Protein AF-A0A563VYI5-F1 (afdb_monomer_lite)

Sequence (154 aa):
MLSEVHRQFTPRELAFTGLELRHKEMETEQPKVNAGRARNKNQDIAEPVLDLSSGSITTTIGFLLNMVQRTIQLISPCIATERWKDGYRIHETRQFTDACDLKVVMEEMIDYHMPLTLPATDIVRFRPELKFEPLATGFQVGTKHKTYKFTHSA

Organism: NCBI:txid945734

Foldseek 3Di:
DVVVVCVVDPCVRCVPPDDDDDDPVCCVVPNEQCADPNVVVCPPPPDPPPPLVHWAPDPDAAWDADPVQQKIWGWDAGRDDPVRRHRIDTPDMDGADDDVRVVVVRVVCCVPPPDPDDDPPDDDDDDPQWDWAADPFFIKIDHPVDIDTDGDDD

Radius of gyration: 21.73 Å; chains: 1; bounding box: 56×45×58 Å

Structure (mmCIF, N/CA/C/O backbone):
data_AF-A0A563VYI5-F1
#
_entry.id   AF-A0A563VYI5-F1
#
loop_
_atom_site.group_PDB
_atom_site.id
_atom_site.type_symbol
_atom_site.label_atom_id
_atom_site.label_alt_id
_atom_site.label_comp_id
_atom_site.label_asym_id
_atom_site.label_entity_id
_atom_site.label_seq_id
_atom_site.pdbx_PDB_ins_code
_atom_site.Cartn_x
_atom_site.Cartn_y
_atom_site.Cartn_z
_atom_site.occupancy
_atom_site.B_iso_or_equiv
_atom_site.auth_seq_id
_atom_site.auth_comp_id
_atom_site.auth_asym_id
_atom_site.auth_atom_id
_atom_site.pdbx_PDB_model_num
ATOM 1 N N . MET A 1 1 ? 35.513 -9.744 8.019 1.00 69.56 1 MET A N 1
ATOM 2 C CA . MET A 1 1 ? 34.143 -9.909 8.560 1.00 69.56 1 MET A CA 1
ATOM 3 C C . MET A 1 1 ? 33.549 -11.258 8.166 1.00 69.56 1 MET A C 1
ATOM 5 O O . MET A 1 1 ? 33.268 -12.039 9.058 1.00 69.56 1 MET A O 1
ATOM 9 N N . LEU A 1 2 ? 33.424 -11.589 6.874 1.00 77.06 2 LEU A N 1
ATOM 10 C CA . LEU A 1 2 ? 32.870 -12.887 6.445 1.00 77.06 2 LEU A CA 1
ATOM 11 C C . LEU A 1 2 ? 33.717 -14.098 6.895 1.00 77.06 2 LEU A C 1
ATOM 13 O O . LEU A 1 2 ? 33.181 -15.116 7.315 1.00 77.06 2 LEU A O 1
ATOM 17 N N . SER A 1 3 ? 35.045 -13.948 6.902 1.00 83.31 3 SER A N 1
ATOM 18 C CA . SER A 1 3 ? 35.983 -14.941 7.447 1.00 83.31 3 SER A CA 1
ATOM 19 C C . SER A 1 3 ? 35.776 -15.227 8.938 1.00 83.31 3 SER A C 1
ATOM 21 O O . SER A 1 3 ? 35.976 -16.353 9.373 1.00 83.31 3 SER A O 1
ATOM 23 N N . GLU A 1 4 ? 35.347 -14.229 9.713 1.00 84.88 4 GLU A N 1
ATOM 24 C CA . GLU A 1 4 ? 35.054 -14.389 11.139 1.00 84.88 4 GLU A CA 1
ATOM 25 C C . GLU A 1 4 ? 33.734 -15.138 11.347 1.00 84.88 4 GLU A C 1
ATOM 27 O O . GLU A 1 4 ? 33.657 -16.032 12.182 1.00 84.88 4 GLU A O 1
ATOM 32 N N . VAL A 1 5 ? 32.721 -14.841 10.526 1.00 85.06 5 VAL A N 1
ATOM 33 C CA . VAL A 1 5 ? 31.445 -15.571 10.527 1.00 85.06 5 VAL A CA 1
ATOM 34 C C . VAL A 1 5 ? 31.678 -17.050 10.206 1.00 85.06 5 VAL A C 1
ATOM 36 O O . VAL A 1 5 ? 31.201 -17.910 10.934 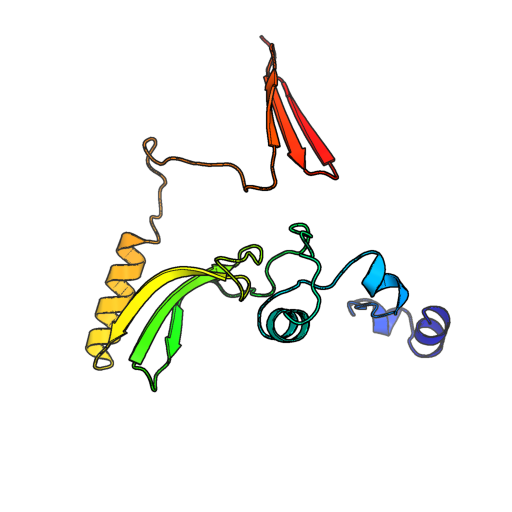1.00 85.06 5 VAL A O 1
ATOM 39 N N . HIS A 1 6 ? 32.482 -17.363 9.186 1.00 87.38 6 HIS A N 1
ATOM 40 C CA . HIS A 1 6 ? 32.810 -18.753 8.832 1.00 87.38 6 HIS A CA 1
ATOM 41 C C . HIS A 1 6 ? 33.723 -19.451 9.853 1.00 87.38 6 HIS A C 1
ATOM 43 O O . HIS A 1 6 ? 33.824 -20.675 9.846 1.00 87.38 6 HIS A O 1
ATOM 49 N N . ARG A 1 7 ? 34.404 -18.689 10.719 1.00 92.12 7 ARG A N 1
ATOM 50 C CA . ARG A 1 7 ? 35.188 -19.232 11.835 1.00 92.12 7 ARG A CA 1
ATOM 51 C C . ARG A 1 7 ? 34.302 -19.606 13.023 1.00 92.12 7 ARG A C 1
ATOM 53 O O . ARG A 1 7 ? 34.601 -20.579 13.705 1.00 92.12 7 ARG A O 1
ATOM 60 N N . GLN A 1 8 ? 33.254 -18.826 13.283 1.00 92.50 8 GLN A N 1
ATOM 61 C CA . GLN A 1 8 ? 32.371 -19.011 14.439 1.00 92.50 8 GLN A CA 1
ATOM 62 C C . GLN A 1 8 ? 31.177 -19.927 14.159 1.00 92.50 8 GLN A C 1
ATOM 64 O O . GLN A 1 8 ? 30.693 -20.571 15.083 1.00 92.50 8 GLN A O 1
ATOM 69 N N . PHE A 1 9 ? 30.719 -19.995 12.909 1.00 92.44 9 PHE A N 1
ATOM 70 C CA . PHE A 1 9 ? 29.545 -20.766 12.517 1.00 92.44 9 PHE A CA 1
ATOM 71 C C . PHE A 1 9 ? 29.898 -21.762 11.420 1.00 92.44 9 PHE A C 1
ATOM 73 O O . PHE A 1 9 ? 30.532 -21.431 10.414 1.00 92.44 9 PHE A O 1
ATOM 80 N N . THR A 1 10 ? 29.445 -22.993 11.599 1.00 91.81 10 THR A N 1
ATOM 81 C CA . THR A 1 10 ? 29.554 -24.038 10.590 1.00 91.81 10 THR A CA 1
ATOM 82 C C . THR A 1 10 ? 28.597 -23.768 9.422 1.00 91.81 10 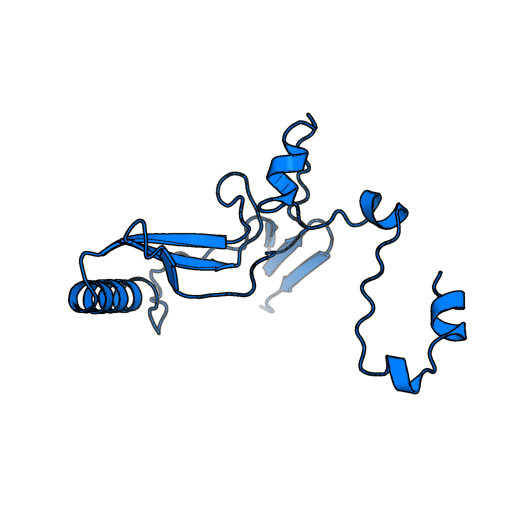THR A C 1
ATOM 84 O O . THR A 1 10 ? 27.539 -23.155 9.598 1.00 91.81 10 THR A O 1
ATOM 87 N N . PRO A 1 11 ? 28.884 -24.296 8.217 1.00 88.44 11 PRO A N 1
ATOM 88 C CA . PRO A 1 11 ? 27.975 -24.177 7.077 1.00 88.44 11 PRO A CA 1
ATOM 89 C C . PRO A 1 11 ? 26.557 -24.691 7.363 1.00 88.44 11 PRO A C 1
ATOM 91 O O . PRO A 1 11 ? 25.587 -24.153 6.837 1.00 88.44 11 PRO A O 1
ATOM 94 N N . ARG A 1 12 ? 26.417 -25.709 8.225 1.00 91.31 12 ARG A N 1
ATOM 95 C CA . ARG A 1 12 ? 25.113 -26.261 8.615 1.00 91.31 12 ARG A CA 1
ATOM 96 C C . ARG A 1 12 ? 24.291 -25.275 9.445 1.00 91.31 12 ARG A C 1
ATOM 98 O O . ARG A 1 12 ? 23.083 -25.200 9.250 1.00 91.31 12 ARG A O 1
ATOM 105 N N . GLU A 1 13 ? 24.929 -24.523 10.337 1.00 89.75 13 GLU A N 1
ATOM 106 C CA . GLU A 1 13 ? 24.270 -23.487 11.148 1.00 89.75 13 GLU A CA 1
ATOM 107 C C . GLU A 1 13 ? 23.832 -22.287 10.296 1.00 89.75 13 GLU A C 1
ATOM 109 O O . GLU A 1 13 ? 22.846 -21.618 10.606 1.00 89.75 13 GLU A O 1
ATOM 114 N N . LEU A 1 14 ? 24.522 -22.044 9.180 1.00 90.75 14 LEU A N 1
ATOM 115 C CA . LEU A 1 14 ? 24.191 -20.967 8.247 1.00 90.75 14 LEU A CA 1
ATOM 116 C C . LEU A 1 14 ? 23.231 -21.381 7.122 1.00 90.75 14 LEU A C 1
ATOM 118 O O . LEU A 1 14 ? 22.690 -20.507 6.453 1.00 90.75 14 LEU A O 1
ATOM 122 N N . ALA A 1 15 ? 22.970 -22.677 6.921 1.00 87.94 15 ALA A N 1
ATOM 123 C CA . ALA A 1 15 ? 22.243 -23.198 5.755 1.00 87.94 15 ALA A CA 1
ATOM 124 C C . ALA A 1 15 ? 20.832 -22.610 5.555 1.00 87.94 15 ALA A C 1
ATOM 126 O O . ALA A 1 15 ? 20.354 -22.533 4.425 1.00 87.94 15 ALA A O 1
ATOM 127 N N . PHE A 1 16 ? 20.181 -22.175 6.636 1.00 85.94 16 PHE A N 1
ATOM 128 C CA . PHE A 1 16 ? 18.848 -21.558 6.609 1.00 85.94 16 PHE A CA 1
ATOM 129 C C . PHE A 1 16 ? 18.826 -20.184 7.289 1.00 85.94 16 PHE A C 1
ATOM 131 O O . PHE A 1 16 ? 17.762 -19.677 7.644 1.00 85.94 16 PHE A O 1
ATOM 138 N N . THR A 1 17 ? 20.001 -19.582 7.476 1.00 84.50 17 THR A N 1
ATOM 139 C CA . THR A 1 17 ? 20.162 -18.298 8.155 1.00 84.50 17 THR A CA 1
ATOM 140 C C . THR A 1 17 ? 20.489 -17.228 7.122 1.00 84.50 17 THR A C 1
ATOM 142 O O . THR A 1 17 ? 21.562 -17.232 6.523 1.00 84.50 17 THR A O 1
ATOM 145 N N . GLY A 1 18 ? 19.569 -16.284 6.916 1.00 79.06 18 GLY A N 1
ATOM 146 C CA . GLY A 1 18 ? 19.838 -15.095 6.109 1.00 79.06 18 GLY A CA 1
ATOM 147 C C . GLY A 1 18 ? 20.842 -14.183 6.815 1.00 79.06 18 GLY A C 1
ATOM 148 O O . GLY A 1 18 ? 20.615 -13.776 7.954 1.00 79.06 18 GLY A O 1
ATOM 149 N N . LEU A 1 19 ? 21.953 -13.860 6.151 1.00 78.00 19 LEU A N 1
ATOM 150 C CA . LEU A 1 19 ? 22.949 -12.924 6.668 1.00 78.00 19 LEU A CA 1
ATOM 151 C C . LEU A 1 19 ? 22.720 -11.530 6.083 1.00 78.00 19 LEU A C 1
ATOM 153 O O . LEU A 1 19 ? 23.029 -11.264 4.925 1.00 78.00 19 LEU A O 1
ATOM 157 N N . GLU A 1 20 ? 22.229 -10.621 6.920 1.00 71.69 20 GLU A N 1
ATOM 158 C CA . GLU A 1 20 ? 22.081 -9.202 6.591 1.00 71.69 20 GLU A CA 1
ATOM 159 C C . GLU A 1 20 ? 23.399 -8.464 6.868 1.00 71.69 20 GLU A C 1
ATOM 161 O O . GLU A 1 20 ? 23.675 -8.020 7.988 1.00 71.69 20 GLU A O 1
ATOM 166 N N . LEU A 1 21 ? 24.256 -8.362 5.850 1.00 66.88 21 LEU A N 1
ATOM 167 C CA . LEU A 1 21 ? 25.581 -7.753 5.977 1.00 66.88 21 LEU A CA 1
ATOM 168 C C . LEU A 1 21 ? 25.481 -6.231 6.147 1.00 66.88 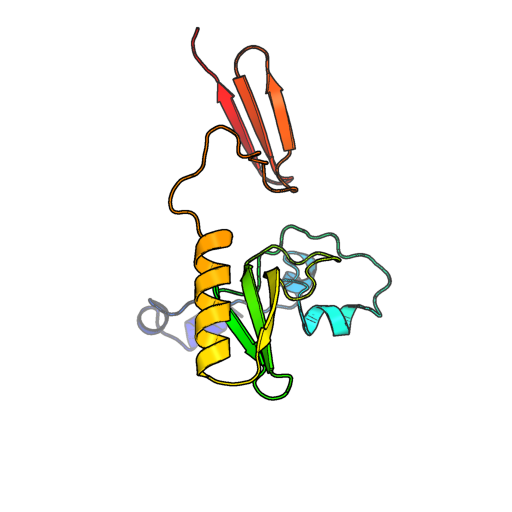21 LEU A C 1
ATOM 170 O O . LEU A 1 21 ? 25.269 -5.490 5.193 1.00 66.88 21 LEU A O 1
ATOM 174 N N . ARG A 1 22 ? 25.703 -5.747 7.371 1.00 59.50 22 ARG A N 1
ATOM 175 C CA . ARG A 1 22 ? 25.752 -4.313 7.699 1.00 59.50 22 ARG A CA 1
ATOM 176 C C . ARG A 1 22 ? 27.194 -3.850 7.904 1.00 59.50 22 ARG A C 1
ATOM 178 O O . ARG A 1 22 ? 27.641 -3.740 9.042 1.00 59.50 22 ARG A O 1
ATOM 185 N N . HIS A 1 23 ? 27.923 -3.605 6.819 1.00 67.94 23 HIS A N 1
ATOM 186 C CA . HIS A 1 23 ? 29.239 -2.953 6.873 1.00 67.94 23 HIS A CA 1
ATOM 187 C C . HIS A 1 23 ? 29.150 -1.504 6.380 1.00 67.94 23 HIS A C 1
ATOM 189 O O . HIS A 1 23 ? 28.173 -1.124 5.739 1.00 67.94 23 HIS A O 1
ATOM 195 N N . LYS A 1 24 ? 30.134 -0.678 6.743 1.00 60.97 24 LYS A N 1
ATOM 196 C CA . LYS A 1 24 ? 30.086 0.782 6.563 1.00 60.97 24 LYS A CA 1
ATOM 197 C C . LYS A 1 24 ? 30.095 1.178 5.084 1.00 60.97 24 LYS A C 1
ATOM 199 O O . LYS A 1 24 ? 29.435 2.134 4.702 1.00 60.97 24 LYS A O 1
ATOM 204 N N . GLU A 1 25 ? 30.777 0.401 4.254 1.00 63.38 25 GLU A N 1
ATOM 205 C CA . GLU A 1 25 ? 30.867 0.602 2.807 1.00 63.38 25 GLU A CA 1
ATOM 206 C C . GLU A 1 25 ? 29.528 0.321 2.084 1.00 63.38 25 GLU A C 1
ATOM 208 O O . GLU A 1 25 ? 29.260 0.899 1.032 1.00 63.38 25 GLU A O 1
ATOM 213 N N . MET A 1 26 ? 28.618 -0.466 2.684 1.00 57.03 26 MET A N 1
ATOM 214 C CA . MET A 1 26 ? 27.248 -0.624 2.165 1.00 57.03 26 MET A CA 1
ATOM 215 C C . MET A 1 26 ? 26.410 0.647 2.310 1.00 57.03 26 MET A C 1
ATOM 217 O O . MET A 1 26 ? 25.483 0.841 1.534 1.00 57.03 26 MET A O 1
ATOM 221 N N . GLU A 1 27 ? 26.704 1.526 3.274 1.00 56.00 27 GLU A N 1
ATOM 222 C CA . GLU A 1 27 ? 25.918 2.755 3.460 1.00 56.00 27 GLU A CA 1
ATOM 223 C C . GLU A 1 27 ? 26.079 3.728 2.282 1.00 56.00 27 GLU A C 1
ATOM 225 O O . GLU A 1 27 ? 25.168 4.509 2.013 1.00 56.00 27 GLU A O 1
ATOM 230 N N . THR A 1 28 ? 27.194 3.634 1.549 1.00 56.78 28 THR A N 1
ATOM 231 C CA . THR A 1 28 ? 27.482 4.424 0.345 1.00 56.78 28 THR A CA 1
ATOM 232 C C . THR A 1 28 ? 27.000 3.778 -0.957 1.00 56.78 28 THR A C 1
ATOM 234 O O . THR A 1 28 ? 26.633 4.500 -1.879 1.00 56.78 28 THR A O 1
ATOM 237 N N . GLU A 1 29 ? 26.981 2.444 -1.054 1.00 53.28 29 GLU A N 1
ATOM 238 C CA . GLU A 1 29 ? 26.657 1.728 -2.305 1.00 53.28 29 GLU A CA 1
ATOM 239 C C . GLU A 1 29 ? 25.218 1.190 -2.360 1.00 53.28 29 GLU A C 1
ATOM 241 O O . GLU A 1 29 ? 24.638 1.066 -3.440 1.00 53.28 29 GLU A O 1
ATOM 246 N N . GLN A 1 30 ? 24.629 0.876 -1.203 1.00 52.84 30 GLN A N 1
ATOM 247 C CA . GLN A 1 30 ? 23.257 0.389 -1.050 1.00 52.84 30 GLN A CA 1
ATOM 248 C C . GLN A 1 30 ? 22.607 1.067 0.162 1.00 52.84 30 GLN A C 1
ATOM 250 O O . GLN A 1 30 ? 22.466 0.457 1.231 1.00 52.84 30 GLN A O 1
ATOM 255 N N . PRO A 1 31 ? 22.219 2.349 0.033 1.00 59.75 31 PRO A N 1
ATOM 256 C CA . PRO A 1 31 ? 21.603 3.069 1.132 1.00 59.75 31 PRO A CA 1
ATOM 257 C C . PRO A 1 31 ? 20.353 2.318 1.601 1.00 59.75 31 PRO A C 1
ATOM 259 O O . PRO A 1 31 ? 19.491 1.925 0.810 1.00 59.75 31 PRO A O 1
ATOM 262 N N . LYS A 1 32 ? 20.258 2.101 2.919 1.00 64.25 32 LYS A N 1
ATOM 263 C CA . LYS A 1 32 ? 19.060 1.522 3.540 1.00 64.25 32 LYS A CA 1
ATOM 264 C C . LYS A 1 32 ? 17.834 2.315 3.103 1.00 64.25 32 LYS A C 1
ATOM 266 O O . LYS A 1 32 ? 17.907 3.532 2.940 1.00 64.25 32 LYS A O 1
ATOM 271 N N . VAL A 1 33 ? 16.695 1.628 3.006 1.00 67.44 33 VAL A N 1
ATOM 272 C CA . VAL A 1 33 ? 15.423 2.278 2.686 1.00 67.44 33 VAL A CA 1
ATOM 273 C C . VAL A 1 33 ? 15.200 3.481 3.603 1.00 67.44 33 VAL A C 1
ATOM 275 O O . VAL A 1 33 ? 15.116 3.351 4.828 1.00 67.44 33 VAL A O 1
ATOM 278 N N . ASN A 1 34 ? 15.094 4.660 2.993 1.00 72.31 34 ASN A N 1
ATOM 279 C CA . ASN A 1 34 ? 14.925 5.922 3.698 1.00 72.31 34 ASN A CA 1
ATOM 280 C C . ASN A 1 34 ? 13.440 6.171 4.017 1.00 72.31 34 ASN A C 1
ATOM 282 O O . ASN A 1 34 ? 12.771 6.987 3.380 1.00 72.31 34 ASN A O 1
ATOM 286 N N . ALA A 1 35 ? 12.907 5.430 4.991 1.00 73.69 35 ALA A N 1
ATOM 287 C CA . ALA A 1 35 ? 11.493 5.465 5.363 1.00 73.69 35 ALA A CA 1
ATOM 288 C C . ALA A 1 35 ? 11.272 5.586 6.880 1.00 73.69 35 ALA A C 1
ATOM 290 O O . ALA A 1 35 ? 12.132 5.230 7.695 1.00 73.69 35 ALA A O 1
ATOM 291 N N . GLY A 1 36 ? 10.101 6.098 7.259 1.00 76.69 36 GLY A N 1
ATOM 292 C CA . GLY A 1 36 ? 9.660 6.247 8.644 1.00 76.69 36 GLY A CA 1
ATOM 293 C C . GLY A 1 36 ? 10.687 6.959 9.526 1.00 76.69 36 GLY A C 1
ATOM 294 O O . GLY A 1 36 ? 11.203 8.026 9.193 1.00 76.69 36 GLY A O 1
ATOM 295 N N . ARG A 1 37 ? 11.042 6.341 10.659 1.00 76.12 37 ARG A N 1
ATOM 296 C CA . ARG A 1 37 ? 11.994 6.923 11.623 1.00 76.12 37 ARG A CA 1
ATOM 297 C C . ARG A 1 37 ? 13.388 7.175 11.048 1.00 76.12 37 ARG A C 1
ATOM 299 O O . ARG A 1 37 ? 14.038 8.115 11.495 1.00 76.12 37 ARG A O 1
ATOM 306 N N . ALA A 1 38 ? 13.857 6.354 10.103 1.00 74.38 38 ALA A N 1
ATOM 307 C CA . ALA A 1 38 ? 15.158 6.571 9.466 1.00 74.38 38 ALA A CA 1
ATOM 308 C C . ALA A 1 38 ? 15.151 7.882 8.672 1.00 74.38 38 ALA A C 1
ATOM 310 O O . ALA A 1 38 ? 16.072 8.684 8.787 1.00 74.38 38 ALA A O 1
ATOM 311 N N . ARG A 1 39 ? 14.044 8.156 7.977 1.00 71.69 39 ARG A N 1
ATOM 312 C CA . ARG A 1 39 ? 13.857 9.403 7.243 1.00 71.69 39 ARG A CA 1
ATOM 313 C C . ARG A 1 39 ? 13.779 10.626 8.136 1.00 71.69 39 ARG A C 1
ATOM 315 O O . ARG A 1 39 ? 14.388 11.633 7.805 1.00 71.69 39 ARG A O 1
ATOM 322 N N . ASN A 1 40 ? 13.092 10.539 9.273 1.00 73.38 40 ASN A N 1
ATOM 323 C CA . ASN A 1 40 ? 13.021 11.657 10.219 1.00 73.38 40 ASN A CA 1
ATOM 324 C C . ASN A 1 40 ? 14.405 12.054 10.753 1.00 73.38 40 ASN A C 1
ATOM 326 O O . ASN A 1 40 ? 14.643 13.229 10.987 1.00 73.38 40 ASN A O 1
ATOM 330 N N . LYS A 1 41 ? 15.329 11.095 10.903 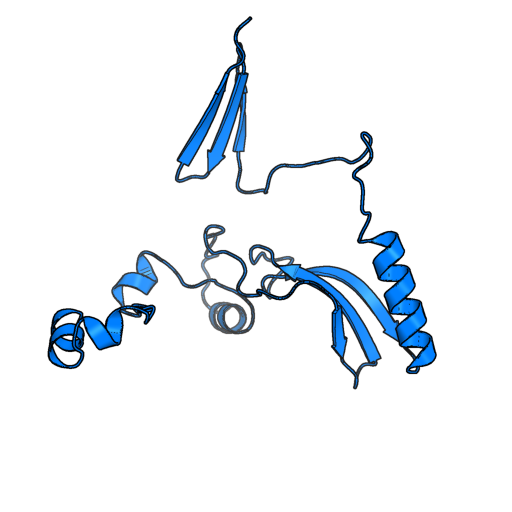1.00 68.88 41 LYS A N 1
ATOM 331 C CA . LYS A 1 41 ? 16.719 11.375 11.303 1.00 68.88 41 LYS A CA 1
ATOM 332 C C . LYS A 1 41 ? 17.560 11.996 10.186 1.00 68.88 41 LYS A C 1
ATOM 334 O O . LYS A 1 41 ? 18.506 12.712 10.477 1.00 68.88 41 LYS A O 1
ATOM 339 N N . ASN A 1 42 ? 17.218 11.718 8.931 1.00 65.88 42 ASN A N 1
ATOM 340 C CA . ASN A 1 42 ? 17.937 12.211 7.758 1.00 65.88 42 ASN A CA 1
ATOM 341 C C . ASN A 1 42 ? 17.397 13.557 7.237 1.00 65.88 42 ASN A C 1
ATOM 343 O O . ASN A 1 42 ? 17.927 14.065 6.257 1.00 65.88 42 ASN A O 1
ATOM 347 N N . GLN A 1 43 ? 16.356 14.136 7.853 1.00 59.50 43 GLN A N 1
ATOM 348 C CA . GLN A 1 43 ? 15.790 15.430 7.434 1.00 59.50 43 GLN A CA 1
ATOM 349 C C . GLN A 1 43 ? 16.776 16.599 7.577 1.00 59.50 43 GLN A C 1
ATOM 351 O O . GLN A 1 43 ? 16.665 17.564 6.829 1.00 59.50 43 GLN A O 1
ATOM 356 N N . ASP A 1 44 ? 17.760 16.485 8.473 1.00 54.16 44 ASP A N 1
ATOM 357 C CA . ASP A 1 44 ? 18.807 17.495 8.678 1.00 54.16 44 ASP A CA 1
ATOM 358 C C . ASP A 1 44 ? 19.964 17.394 7.660 1.00 54.16 44 ASP A C 1
ATOM 360 O O . ASP A 1 44 ? 20.895 18.199 7.684 1.00 54.16 44 ASP A O 1
ATOM 364 N N . ILE A 1 45 ? 19.926 16.414 6.749 1.00 56.34 45 ILE A N 1
ATOM 365 C CA . ILE A 1 45 ? 20.925 16.230 5.692 1.00 56.34 45 ILE A CA 1
ATOM 366 C C . ILE A 1 45 ? 20.357 16.859 4.412 1.00 56.34 45 ILE A C 1
ATOM 368 O O . ILE A 1 45 ? 19.404 16.353 3.829 1.00 56.34 45 ILE A O 1
ATOM 372 N N . ALA A 1 46 ? 20.931 17.989 3.991 1.00 41.69 46 ALA A N 1
ATOM 373 C CA . ALA A 1 46 ? 20.408 18.885 2.950 1.00 41.69 46 ALA A CA 1
ATOM 374 C C . ALA A 1 46 ? 20.311 18.298 1.524 1.00 41.69 46 ALA A C 1
ATOM 376 O O . ALA A 1 46 ? 19.828 18.977 0.616 1.00 41.69 46 ALA A O 1
ATOM 377 N N . GLU A 1 47 ? 20.752 17.061 1.299 1.00 44.59 47 GLU A N 1
ATOM 378 C CA . GLU A 1 47 ? 20.698 16.434 -0.017 1.00 44.59 47 GLU A CA 1
ATOM 379 C C . GLU A 1 47 ? 19.499 15.482 -0.117 1.00 44.59 47 GLU A C 1
ATOM 381 O O . GLU A 1 47 ? 19.380 14.544 0.679 1.00 44.59 47 GLU A O 1
ATOM 386 N N . PRO A 1 48 ? 18.598 15.673 -1.100 1.00 44.12 48 PRO A N 1
ATOM 387 C CA . PRO A 1 48 ? 17.532 14.723 -1.341 1.00 44.12 48 PRO A CA 1
ATOM 388 C C . PRO A 1 48 ? 18.177 13.422 -1.814 1.00 44.12 48 PRO A C 1
ATOM 390 O O . PRO A 1 48 ? 18.584 13.305 -2.970 1.00 44.12 48 PRO A O 1
ATOM 393 N N . VAL A 1 49 ? 18.256 12.431 -0.924 1.00 48.97 49 VAL A N 1
ATOM 394 C CA . VAL A 1 49 ? 18.592 11.050 -1.282 1.00 48.97 49 VAL A CA 1
ATOM 395 C C . VAL A 1 49 ? 17.435 10.511 -2.124 1.00 48.97 49 VAL A C 1
ATOM 397 O O . VAL A 1 49 ? 16.541 9.810 -1.649 1.00 48.97 49 VAL A O 1
ATOM 400 N N . LEU A 1 50 ? 17.419 10.905 -3.395 1.00 46.78 50 LEU A N 1
ATOM 401 C CA . LEU A 1 50 ? 16.542 10.432 -4.457 1.00 46.78 50 LEU A CA 1
ATOM 402 C C . LEU A 1 50 ? 17.014 9.047 -4.900 1.00 46.78 50 LEU A C 1
ATOM 404 O O . LEU A 1 50 ? 17.255 8.801 -6.079 1.00 46.78 50 LEU A O 1
ATOM 408 N N . ASP A 1 51 ? 17.133 8.122 -3.950 1.00 50.94 51 ASP A N 1
ATOM 409 C CA . ASP A 1 51 ? 17.258 6.715 -4.287 1.00 50.94 51 ASP A CA 1
ATOM 410 C C . ASP A 1 51 ? 15.921 6.007 -4.081 1.00 50.94 51 ASP A C 1
ATOM 412 O O . ASP A 1 51 ? 15.685 5.257 -3.133 1.00 50.94 51 ASP A O 1
ATOM 416 N N . LEU A 1 52 ? 15.035 6.253 -5.053 1.00 51.59 52 LEU A N 1
ATOM 417 C CA . LEU A 1 52 ? 13.782 5.522 -5.284 1.00 51.59 52 LEU A CA 1
ATOM 418 C C . LEU A 1 52 ? 14.007 4.010 -5.520 1.00 51.59 52 LEU A C 1
ATOM 420 O O . LEU A 1 52 ? 13.049 3.280 -5.759 1.00 51.59 52 LEU A O 1
ATOM 424 N N . SER A 1 53 ? 15.261 3.539 -5.506 1.00 50.72 53 SER A N 1
ATOM 425 C CA . SER A 1 53 ? 15.646 2.132 -5.654 1.00 50.72 53 SER A CA 1
ATOM 426 C C . SER A 1 53 ? 15.304 1.286 -4.424 1.00 50.72 53 SER A C 1
ATOM 428 O O . SER A 1 53 ? 15.239 0.059 -4.513 1.00 50.72 53 SER A O 1
ATOM 430 N N . SER A 1 54 ? 15.076 1.928 -3.280 1.00 58.19 54 SER A N 1
ATOM 431 C CA . SER A 1 54 ? 14.907 1.251 -2.007 1.00 58.19 54 SER A CA 1
ATOM 432 C C . SER A 1 54 ? 13.412 0.989 -1.756 1.00 58.19 54 SER A C 1
ATOM 434 O O . SER A 1 54 ? 12.587 1.901 -1.736 1.00 58.19 54 SER A O 1
ATOM 436 N N . GLY A 1 55 ? 13.046 -0.300 -1.707 1.00 60.50 55 GLY A N 1
ATOM 437 C CA . GLY A 1 55 ? 11.661 -0.791 -1.679 1.00 60.50 55 GLY A CA 1
ATOM 438 C C . GLY A 1 55 ? 10.840 -0.339 -0.463 1.00 60.50 55 GLY A C 1
ATOM 439 O O . GLY A 1 55 ? 11.248 0.516 0.308 1.00 60.50 55 GLY A O 1
ATOM 440 N N . SER A 1 56 ? 9.648 -0.902 -0.266 1.00 63.56 56 SER A N 1
ATOM 441 C CA . SER A 1 56 ? 8.886 -0.633 0.962 1.00 63.56 56 SER A CA 1
ATOM 442 C C . SER A 1 56 ? 9.573 -1.267 2.180 1.00 63.56 56 SER A C 1
ATOM 444 O O . SER A 1 56 ? 10.042 -2.400 2.094 1.00 63.56 56 SER A O 1
ATOM 446 N N . ILE A 1 57 ? 9.589 -0.570 3.324 1.00 67.25 57 ILE A N 1
ATOM 447 C CA . ILE A 1 57 ? 9.929 -1.182 4.625 1.00 67.25 57 ILE A CA 1
ATOM 448 C C . ILE A 1 57 ? 8.755 -1.947 5.248 1.00 67.25 57 ILE A C 1
ATOM 450 O O . ILE A 1 57 ? 8.937 -2.661 6.233 1.00 67.25 57 ILE A O 1
ATOM 454 N N . THR A 1 58 ? 7.546 -1.759 4.724 1.00 70.38 58 THR A N 1
ATOM 455 C CA . THR A 1 58 ? 6.319 -2.338 5.260 1.00 70.38 58 THR A CA 1
ATOM 456 C C . THR A 1 58 ? 5.976 -3.582 4.460 1.00 70.38 58 THR A C 1
ATOM 458 O O . THR A 1 58 ? 5.895 -3.549 3.239 1.00 70.38 58 THR A O 1
ATOM 461 N N . THR A 1 59 ? 5.744 -4.692 5.149 1.00 74.00 59 THR A N 1
ATOM 462 C CA . THR A 1 59 ? 5.271 -5.943 4.536 1.00 74.00 59 THR A CA 1
ATOM 463 C C . THR A 1 59 ? 3.760 -6.128 4.682 1.00 74.00 59 THR A C 1
ATOM 465 O O . THR A 1 59 ? 3.184 -7.017 4.063 1.00 74.00 59 THR A O 1
ATOM 468 N N . THR A 1 60 ? 3.106 -5.284 5.482 1.00 79.06 60 THR A N 1
ATOM 469 C CA . THR A 1 60 ? 1.683 -5.386 5.808 1.00 79.06 60 THR A CA 1
ATOM 470 C C . THR A 1 60 ? 0.804 -4.714 4.757 1.00 79.06 60 THR A C 1
ATOM 472 O O . THR A 1 60 ? 0.996 -3.542 4.433 1.00 79.06 60 THR A O 1
ATOM 475 N N . ILE A 1 61 ? -0.206 -5.444 4.285 1.00 86.50 61 ILE A N 1
ATOM 476 C CA . ILE A 1 61 ? -1.345 -4.939 3.507 1.00 86.50 61 ILE A CA 1
ATOM 477 C C . ILE A 1 61 ? -2.596 -5.118 4.367 1.00 86.50 61 ILE A C 1
ATOM 479 O O . ILE A 1 61 ? -2.747 -6.163 5.000 1.00 86.50 61 ILE A O 1
ATOM 483 N N . GLY A 1 62 ? -3.483 -4.124 4.393 1.00 93.56 62 GLY A N 1
ATOM 484 C CA . GLY A 1 62 ? -4.747 -4.194 5.130 1.00 93.56 62 GLY A CA 1
ATOM 485 C C . GLY A 1 62 ? -4.955 -2.996 6.047 1.00 93.56 62 GLY A C 1
ATOM 486 O O . GLY A 1 62 ? -4.600 -1.874 5.694 1.00 93.56 62 GLY A O 1
ATOM 487 N N . PHE A 1 63 ? -5.548 -3.227 7.216 1.00 95.88 63 PHE A N 1
ATOM 488 C CA . PHE A 1 63 ? -5.988 -2.154 8.103 1.00 95.88 63 PHE A CA 1
ATOM 489 C C . PHE A 1 63 ? -4.972 -1.818 9.196 1.00 95.88 63 PHE A C 1
ATOM 491 O O . PHE A 1 63 ? -4.544 -2.684 9.959 1.00 95.88 63 PHE A O 1
ATOM 498 N N . LEU A 1 64 ? -4.638 -0.534 9.305 1.00 94.75 64 LEU A N 1
ATOM 499 C CA . LEU A 1 64 ? -3.907 0.052 10.421 1.00 94.75 64 LEU A CA 1
ATOM 500 C C . LEU A 1 64 ? -4.903 0.774 11.333 1.00 94.75 64 LEU A C 1
ATOM 502 O O . LEU A 1 64 ? -5.524 1.751 10.916 1.00 94.75 64 LEU A O 1
ATOM 506 N N . LEU A 1 65 ? -5.053 0.293 12.569 1.00 96.06 65 LEU A N 1
ATOM 507 C CA . LEU A 1 65 ? -5.965 0.873 13.554 1.00 96.06 65 LEU A CA 1
ATOM 508 C C . LEU A 1 65 ? -5.208 1.634 14.640 1.00 96.06 65 LEU A C 1
ATOM 510 O O . LEU A 1 65 ? -4.268 1.114 15.242 1.00 96.06 65 LEU A O 1
ATOM 514 N N . ASN A 1 66 ? -5.686 2.832 14.958 1.00 96.25 66 ASN A N 1
ATOM 515 C CA . ASN A 1 66 ? -5.329 3.542 16.175 1.00 96.25 66 ASN A CA 1
ATOM 516 C C . ASN A 1 66 ? -6.556 3.613 17.087 1.00 96.25 66 ASN A C 1
ATOM 518 O O . ASN A 1 66 ? -7.467 4.403 16.859 1.00 96.25 66 ASN A O 1
ATOM 522 N N . MET A 1 67 ? -6.562 2.809 18.149 1.00 95.94 67 MET A N 1
ATOM 523 C CA . MET A 1 67 ? -7.699 2.721 19.075 1.00 95.94 67 MET A CA 1
ATOM 524 C C . MET A 1 67 ? -7.874 3.967 19.954 1.00 95.94 67 MET A C 1
ATOM 526 O O . MET A 1 67 ? -8.981 4.239 20.409 1.00 95.94 67 MET A O 1
ATOM 530 N N . VAL A 1 68 ? -6.804 4.735 20.193 1.00 96.62 68 VAL A N 1
ATOM 531 C CA . VAL A 1 68 ? -6.853 5.956 21.017 1.00 96.62 68 VAL A CA 1
ATOM 532 C C . VAL A 1 68 ? -7.472 7.102 20.225 1.00 96.62 68 VAL A C 1
ATOM 534 O O . VAL A 1 68 ? -8.354 7.794 20.720 1.00 96.62 68 VAL A O 1
ATOM 537 N N . GLN A 1 69 ? -7.031 7.275 18.978 1.00 97.19 69 GLN A N 1
ATOM 538 C CA . GLN A 1 69 ? -7.585 8.270 18.054 1.00 97.19 69 GLN A CA 1
ATOM 539 C C . GLN A 1 69 ? -8.883 7.799 17.386 1.00 97.19 69 GLN A C 1
ATOM 541 O O . GLN A 1 69 ? -9.542 8.588 16.721 1.00 97.19 69 GLN A O 1
ATOM 546 N N . ARG A 1 70 ? -9.220 6.514 17.552 1.00 97.31 70 ARG A N 1
ATOM 547 C CA . ARG A 1 70 ? -10.305 5.806 16.869 1.00 97.31 70 ARG A CA 1
ATOM 548 C C . ARG A 1 70 ? -10.281 6.014 15.357 1.00 97.31 70 ARG A C 1
ATOM 550 O O . ARG A 1 70 ? -11.286 6.351 14.740 1.00 97.31 70 ARG A O 1
ATOM 557 N N . THR A 1 71 ? -9.105 5.827 14.764 1.00 98.06 71 THR A N 1
ATOM 558 C CA . THR A 1 71 ? -8.897 5.917 13.315 1.00 98.06 71 THR A CA 1
ATOM 559 C C . THR A 1 71 ? -8.544 4.562 12.722 1.00 98.06 71 THR A C 1
ATOM 561 O O . THR A 1 71 ? -7.865 3.744 13.346 1.00 98.06 71 THR A O 1
ATOM 564 N N . ILE A 1 72 ? -8.997 4.340 11.494 1.00 97.88 72 ILE A N 1
ATOM 565 C CA . ILE A 1 72 ? -8.662 3.190 10.664 1.00 97.88 72 ILE A CA 1
ATOM 566 C C . ILE A 1 72 ? -8.138 3.678 9.318 1.00 97.88 72 ILE A C 1
ATOM 568 O O . ILE A 1 72 ? -8.680 4.610 8.722 1.00 97.88 72 ILE A O 1
ATOM 572 N N . GLN A 1 73 ? -7.062 3.057 8.847 1.00 97.38 73 GLN A N 1
ATOM 573 C CA . GLN A 1 73 ? -6.462 3.344 7.550 1.00 97.38 73 GLN A CA 1
ATOM 574 C C . GLN A 1 73 ? -6.309 2.055 6.759 1.00 97.38 73 GLN A C 1
ATOM 576 O O . GLN A 1 73 ? -5.773 1.079 7.280 1.00 97.38 73 GLN A O 1
ATOM 581 N N . LEU A 1 74 ? -6.726 2.061 5.495 1.00 97.25 74 LEU A N 1
ATOM 582 C CA . LEU A 1 74 ? -6.427 0.970 4.574 1.00 97.25 74 LEU A CA 1
ATOM 583 C C . LEU A 1 74 ? -5.103 1.269 3.879 1.00 97.25 74 LEU A C 1
ATOM 585 O O . LEU A 1 74 ? -4.978 2.278 3.179 1.00 97.25 74 LEU A O 1
ATOM 589 N N . ILE A 1 75 ? -4.115 0.399 4.076 1.00 95.44 75 ILE A N 1
ATOM 590 C CA . ILE A 1 75 ? -2.746 0.614 3.618 1.00 95.44 75 ILE A CA 1
ATOM 591 C C . ILE A 1 75 ? -2.224 -0.520 2.738 1.00 95.44 75 ILE A C 1
ATOM 593 O O . ILE A 1 75 ? -2.609 -1.683 2.871 1.00 95.44 75 ILE A O 1
ATOM 597 N N . SER A 1 76 ? -1.290 -0.178 1.854 1.00 92.00 76 SER A N 1
ATOM 598 C CA . SER A 1 76 ? -0.480 -1.152 1.118 1.00 92.00 76 SER A CA 1
ATOM 599 C C . SER A 1 76 ? 0.979 -0.698 1.030 1.00 92.00 76 SER A C 1
ATOM 601 O O . SER A 1 76 ? 1.213 0.501 0.843 1.00 92.00 76 SER A O 1
ATOM 603 N N . PRO A 1 77 ? 1.959 -1.617 1.060 1.00 89.31 77 PRO A N 1
ATOM 604 C CA . PRO A 1 77 ? 3.366 -1.312 0.856 1.00 89.31 77 PRO A CA 1
ATOM 605 C C . PRO A 1 77 ? 3.596 -0.508 -0.421 1.00 89.31 77 PRO A C 1
ATOM 607 O O . PRO A 1 77 ? 3.049 -0.815 -1.482 1.00 89.31 77 PRO A O 1
ATOM 610 N N . CYS A 1 78 ? 4.429 0.523 -0.339 1.00 84.25 78 CYS A N 1
ATOM 611 C CA . CYS A 1 78 ? 4.912 1.237 -1.512 1.00 84.25 78 CYS A CA 1
ATOM 612 C C . CYS A 1 78 ? 6.339 1.740 -1.294 1.00 84.25 78 CYS A C 1
ATOM 614 O O . CYS A 1 78 ? 6.846 1.762 -0.175 1.00 84.25 78 CYS A O 1
ATOM 616 N N . ILE A 1 79 ? 6.993 2.176 -2.369 1.00 79.88 79 ILE A N 1
ATOM 617 C CA . ILE A 1 79 ? 8.267 2.891 -2.242 1.00 79.88 79 ILE A CA 1
ATOM 618 C C . ILE A 1 79 ? 8.043 4.137 -1.381 1.00 79.88 79 ILE A C 1
ATOM 620 O O . ILE A 1 79 ? 7.037 4.843 -1.538 1.00 79.88 79 ILE A O 1
ATOM 624 N N . ALA A 1 80 ? 8.980 4.400 -0.474 1.00 80.44 80 ALA A N 1
ATOM 625 C CA . ALA A 1 80 ? 8.941 5.605 0.330 1.00 80.44 80 ALA A CA 1
ATOM 626 C C . ALA A 1 80 ? 9.165 6.838 -0.558 1.00 80.44 80 ALA A C 1
ATOM 628 O O . ALA A 1 80 ? 10.130 6.935 -1.308 1.00 80.44 80 ALA A O 1
ATOM 629 N N . THR A 1 81 ? 8.248 7.795 -0.482 1.00 77.69 81 THR A N 1
ATOM 630 C CA . THR A 1 81 ? 8.277 9.048 -1.261 1.00 77.69 81 THR A CA 1
ATOM 631 C C . THR A 1 81 ? 7.953 10.215 -0.340 1.00 77.69 81 THR A C 1
ATOM 633 O O . THR A 1 81 ? 7.567 9.985 0.801 1.00 77.69 81 THR A O 1
ATOM 636 N N . GLU A 1 82 ? 8.107 11.470 -0.770 1.00 80.31 82 GLU A N 1
ATOM 637 C CA . GLU A 1 82 ? 7.675 12.619 0.057 1.00 80.31 82 GLU A CA 1
ATOM 638 C C . GLU A 1 82 ? 6.207 12.522 0.487 1.00 80.31 82 GLU A C 1
ATOM 640 O O . GLU A 1 82 ? 5.870 12.844 1.624 1.00 80.31 82 GLU A O 1
ATOM 645 N N . ARG A 1 83 ? 5.347 11.995 -0.394 1.00 83.75 83 ARG A N 1
ATOM 646 C CA . ARG A 1 83 ? 3.939 11.737 -0.082 1.00 83.75 83 ARG A CA 1
ATOM 647 C C . ARG A 1 83 ? 3.756 10.567 0.890 1.00 83.75 83 ARG A C 1
ATOM 649 O O . ARG A 1 83 ? 2.906 10.637 1.766 1.00 83.75 83 ARG A O 1
ATOM 656 N N . TRP A 1 84 ? 4.538 9.500 0.730 1.00 86.44 84 TRP A N 1
ATOM 657 C CA . TRP A 1 84 ? 4.426 8.255 1.498 1.00 86.44 84 TRP A CA 1
ATOM 658 C C . TRP A 1 84 ? 5.700 8.009 2.304 1.00 86.44 84 TRP A C 1
ATOM 660 O O . TRP A 1 84 ? 6.536 7.182 1.935 1.00 86.44 84 TRP A O 1
ATOM 670 N N . LYS A 1 85 ? 5.888 8.778 3.380 1.00 82.75 85 LYS A N 1
ATOM 671 C CA . LYS A 1 85 ? 7.149 8.790 4.140 1.00 82.75 85 LYS A CA 1
ATOM 672 C C . LYS A 1 85 ? 7.426 7.488 4.880 1.00 82.75 85 LYS A C 1
ATOM 674 O O . LYS A 1 85 ? 8.585 7.101 5.008 1.00 82.75 85 LYS A O 1
ATOM 679 N N . ASP A 1 86 ? 6.374 6.799 5.302 1.00 83.69 86 ASP A N 1
ATOM 680 C CA . ASP A 1 86 ? 6.475 5.571 6.090 1.00 83.69 86 ASP A CA 1
ATOM 681 C C . ASP A 1 86 ? 6.607 4.300 5.240 1.00 83.69 86 ASP A C 1
ATOM 683 O O . ASP A 1 86 ? 6.676 3.201 5.778 1.00 83.69 86 ASP A O 1
ATOM 687 N N . GLY A 1 87 ? 6.680 4.430 3.910 1.00 84.25 87 GLY A N 1
ATOM 688 C CA . GLY A 1 87 ? 6.818 3.279 3.016 1.00 84.25 87 GLY A CA 1
ATOM 689 C C . GLY A 1 87 ? 5.515 2.510 2.787 1.00 84.25 87 GLY A C 1
ATOM 690 O O . GLY A 1 87 ? 5.546 1.388 2.290 1.00 84.25 87 GLY A O 1
ATOM 691 N N . TYR A 1 88 ? 4.362 3.095 3.097 1.00 89.75 88 TYR A N 1
ATOM 692 C CA . TYR A 1 88 ? 3.063 2.565 2.698 1.00 89.75 88 TYR A CA 1
ATOM 693 C C . TYR A 1 88 ? 2.166 3.675 2.152 1.00 89.75 88 TYR A C 1
ATOM 695 O O . TYR A 1 88 ? 2.237 4.837 2.558 1.00 89.75 88 TYR A O 1
ATOM 703 N N . ARG A 1 89 ? 1.320 3.296 1.197 1.00 91.38 89 ARG A N 1
ATOM 704 C CA . ARG A 1 89 ? 0.261 4.131 0.644 1.00 91.38 89 ARG A CA 1
ATOM 705 C C . ARG A 1 89 ? -0.972 3.983 1.516 1.00 91.38 89 ARG A C 1
ATOM 707 O O . ARG A 1 89 ? -1.333 2.861 1.845 1.00 91.38 89 ARG A O 1
ATOM 714 N N . ILE A 1 90 ? -1.624 5.099 1.814 1.00 94.62 90 ILE A N 1
ATOM 715 C CA . ILE A 1 90 ? -2.951 5.130 2.429 1.00 94.62 90 ILE A CA 1
ATOM 716 C C . ILE A 1 90 ? -3.974 5.264 1.300 1.00 94.62 90 ILE A C 1
ATOM 718 O O . ILE A 1 90 ? -3.915 6.227 0.531 1.00 94.62 90 ILE A O 1
ATOM 722 N N . HIS A 1 91 ? -4.871 4.288 1.182 1.00 94.62 91 HIS A N 1
ATOM 723 C CA . HIS A 1 91 ? -5.973 4.301 0.213 1.00 94.62 91 HIS A CA 1
ATOM 724 C C . HIS A 1 91 ? -7.143 5.131 0.729 1.00 94.62 91 HIS A C 1
ATOM 726 O O . HIS A 1 91 ? -7.667 5.963 -0.004 1.00 94.62 91 HIS A O 1
ATOM 732 N N . GLU A 1 92 ? -7.462 4.980 2.014 1.00 96.94 92 GLU A N 1
ATOM 733 C CA . GLU A 1 92 ? -8.483 5.758 2.711 1.00 96.94 92 GLU A CA 1
ATOM 734 C C . GLU A 1 92 ? -8.184 5.804 4.218 1.00 96.94 92 GLU A C 1
ATOM 736 O O . GLU A 1 92 ? -7.488 4.942 4.765 1.00 96.94 92 GLU A O 1
ATOM 741 N N . THR A 1 93 ? -8.666 6.851 4.888 1.00 97.56 93 THR A N 1
ATOM 742 C CA . THR A 1 93 ? -8.632 7.010 6.347 1.00 97.56 93 THR A CA 1
ATOM 743 C C . THR A 1 93 ? -10.016 7.399 6.835 1.00 97.56 93 THR A C 1
ATOM 745 O O . THR A 1 93 ? -10.599 8.351 6.320 1.00 97.56 93 THR A O 1
ATOM 748 N N . ARG A 1 94 ? -10.506 6.706 7.861 1.00 98.06 94 ARG A N 1
ATOM 749 C CA . ARG A 1 94 ? -11.784 6.993 8.516 1.00 98.06 94 ARG A CA 1
ATOM 750 C C . ARG A 1 94 ? -11.651 6.977 10.033 1.00 98.06 94 ARG A C 1
ATOM 752 O O . ARG A 1 94 ? -10.672 6.466 10.578 1.00 98.06 94 ARG A O 1
ATOM 759 N N . GLN A 1 95 ? -12.631 7.573 10.702 1.00 97.94 95 GLN A N 1
ATOM 760 C CA . GLN A 1 95 ? -12.824 7.449 12.145 1.00 97.94 95 GLN A CA 1
ATOM 761 C C . GLN A 1 95 ? -13.932 6.439 12.436 1.00 97.94 95 GLN A C 1
ATOM 763 O O . GLN A 1 95 ? -14.796 6.223 11.590 1.00 97.94 95 GLN A O 1
ATOM 768 N N . PHE A 1 96 ? -13.898 5.847 13.625 1.00 97.88 96 PHE A N 1
ATOM 769 C CA . PHE A 1 96 ? -14.949 4.976 14.139 1.00 97.88 96 PHE A CA 1
ATOM 770 C C . PHE A 1 96 ? -15.298 5.361 15.579 1.00 97.88 96 PHE A C 1
ATOM 772 O O . PHE A 1 96 ? -14.504 5.959 16.307 1.00 97.88 96 PHE A O 1
ATOM 779 N N . THR A 1 97 ? -16.504 5.038 16.013 1.00 97.62 97 THR A N 1
ATOM 780 C CA . THR A 1 97 ? -17.020 5.412 17.335 1.00 97.62 97 THR A CA 1
ATOM 781 C C . THR A 1 97 ? -16.985 4.250 18.315 1.00 97.62 97 THR A C 1
ATOM 783 O O . THR A 1 97 ? -16.567 4.436 19.463 1.00 97.62 97 THR A O 1
ATOM 786 N N . ASP A 1 98 ? -17.348 3.058 17.849 1.00 96.56 98 ASP A N 1
ATOM 787 C CA . ASP A 1 98 ? -17.372 1.813 18.607 1.00 96.56 98 ASP A CA 1
ATOM 788 C C . ASP A 1 98 ? -17.029 0.599 17.720 1.00 96.56 98 ASP A C 1
ATOM 790 O O . ASP A 1 98 ? -16.610 0.737 16.571 1.00 96.56 98 ASP A O 1
ATOM 794 N N . ALA A 1 99 ? -17.146 -0.609 18.278 1.00 95.69 99 ALA A N 1
ATOM 795 C CA . ALA A 1 99 ? -16.816 -1.848 17.576 1.00 95.69 99 ALA A CA 1
ATOM 796 C C . ALA A 1 99 ? -17.809 -2.211 16.457 1.00 95.69 99 ALA A C 1
ATOM 798 O O . ALA A 1 99 ? -17.406 -2.842 15.479 1.00 95.69 99 ALA A O 1
ATOM 799 N N . CYS A 1 100 ? -19.087 -1.845 16.592 1.00 97.31 100 CYS A N 1
ATOM 800 C CA . CYS A 1 100 ? -20.087 -2.104 15.557 1.00 97.31 100 CYS A CA 1
ATOM 801 C C . CYS A 1 100 ? -19.844 -1.184 14.361 1.00 97.31 100 CYS A C 1
ATOM 803 O O . CYS A 1 100 ? -19.789 -1.652 13.227 1.00 97.31 100 CYS A O 1
ATOM 805 N N . ASP A 1 101 ? -19.618 0.098 14.636 1.00 97.75 101 ASP A N 1
ATOM 806 C CA . ASP A 1 101 ? -19.263 1.106 13.640 1.00 97.75 101 ASP A CA 1
ATOM 807 C C . ASP A 1 101 ? -17.949 0.756 12.926 1.00 97.75 101 ASP A C 1
ATOM 809 O O . ASP A 1 101 ? -17.879 0.758 11.701 1.00 97.75 101 ASP A O 1
ATOM 813 N N . LEU A 1 102 ? -16.927 0.323 13.675 1.00 97.56 102 LEU A N 1
ATOM 814 C CA . LEU A 1 102 ? -15.662 -0.131 13.096 1.00 97.56 102 LEU A CA 1
ATOM 815 C C . LEU A 1 102 ? -15.861 -1.244 12.058 1.00 97.56 102 LEU A C 1
ATOM 817 O O . LEU A 1 102 ? -15.233 -1.214 11.001 1.00 97.56 102 LEU A O 1
ATOM 821 N N . LYS A 1 103 ? -16.730 -2.219 12.349 1.00 97.81 103 LYS A N 1
ATOM 822 C CA . LYS A 1 103 ? -17.030 -3.307 11.415 1.00 97.81 103 LYS A CA 1
ATOM 823 C C . LYS A 1 103 ? -17.649 -2.768 10.123 1.00 97.81 103 LYS A C 1
ATOM 825 O O . LYS A 1 103 ? -17.183 -3.136 9.049 1.00 97.81 103 LYS A O 1
ATOM 830 N N . VAL A 1 104 ? -18.642 -1.885 10.233 1.00 98.12 104 VAL A N 1
ATOM 831 C CA . VAL A 1 104 ? -19.300 -1.262 9.072 1.00 98.12 104 VAL A CA 1
ATOM 832 C C . VAL A 1 104 ? -18.282 -0.489 8.236 1.00 98.12 104 VAL A C 1
ATOM 834 O O . VAL A 1 104 ? -18.178 -0.709 7.033 1.00 98.12 104 VAL A O 1
ATOM 837 N N . VAL A 1 105 ? -17.456 0.343 8.877 1.00 97.88 105 VAL A N 1
ATOM 838 C CA . VAL A 1 105 ? -16.401 1.105 8.196 1.00 97.88 105 VAL A CA 1
ATOM 839 C C . VAL A 1 105 ? -15.423 0.180 7.464 1.00 97.88 105 VAL A C 1
ATOM 841 O O . VAL A 1 105 ? -15.044 0.466 6.331 1.00 97.88 105 VAL A O 1
ATOM 844 N N . MET A 1 106 ? -15.013 -0.932 8.079 1.00 97.44 106 MET A N 1
ATOM 845 C CA . MET A 1 106 ? -14.127 -1.908 7.437 1.00 97.44 106 MET A CA 1
ATOM 846 C C . MET A 1 106 ? -14.767 -2.563 6.210 1.00 97.44 106 MET A C 1
ATOM 848 O O . MET A 1 106 ? -14.094 -2.691 5.188 1.00 97.44 106 MET A O 1
ATOM 852 N N . GLU A 1 107 ? -16.031 -2.977 6.306 1.00 97.50 107 GLU A N 1
ATOM 853 C CA . GLU A 1 107 ? -16.773 -3.605 5.204 1.00 97.50 107 GLU A CA 1
ATOM 854 C C . GLU A 1 107 ? -16.919 -2.639 4.019 1.00 97.50 107 GLU A C 1
ATOM 856 O O . GLU A 1 107 ? -16.581 -3.001 2.894 1.00 97.50 107 GLU A O 1
ATOM 861 N N . GLU A 1 108 ? -17.274 -1.376 4.271 1.00 97.38 108 GLU A N 1
ATOM 862 C CA . GLU A 1 108 ? -17.355 -0.347 3.225 1.00 97.38 108 GLU A CA 1
ATOM 863 C C . GLU A 1 108 ? -16.005 -0.100 2.531 1.00 97.38 108 GLU A C 1
ATOM 865 O O . GLU A 1 108 ? -15.936 0.019 1.305 1.00 97.38 108 GLU A O 1
ATOM 870 N N . MET A 1 109 ? -14.911 -0.050 3.301 1.00 97.44 109 MET A N 1
ATOM 871 C CA . MET A 1 109 ? -13.566 0.116 2.741 1.00 97.44 109 MET A CA 1
ATOM 872 C C . MET A 1 109 ? -13.145 -1.094 1.896 1.00 97.44 109 MET A C 1
ATOM 874 O O . MET A 1 109 ? -12.468 -0.914 0.883 1.00 97.44 109 MET A O 1
ATOM 878 N N . ILE A 1 110 ? -13.517 -2.318 2.292 1.00 95.75 110 ILE A N 1
ATOM 879 C CA . ILE A 1 110 ? -13.255 -3.537 1.508 1.00 95.75 110 ILE A CA 1
ATOM 880 C C . ILE A 1 110 ? -14.014 -3.474 0.185 1.00 95.75 110 ILE A C 1
ATOM 882 O O . ILE A 1 110 ? -13.391 -3.611 -0.869 1.00 95.75 110 ILE A O 1
ATOM 886 N N . ASP A 1 111 ? -15.321 -3.221 0.239 1.00 95.25 111 ASP A N 1
ATOM 887 C CA . ASP A 1 111 ? -16.190 -3.207 -0.939 1.00 95.25 111 ASP A CA 1
ATOM 888 C C . ASP A 1 111 ? -15.729 -2.175 -1.974 1.00 95.25 111 ASP A C 1
ATOM 890 O O . ASP A 1 111 ? -15.765 -2.436 -3.178 1.00 95.25 111 ASP A O 1
ATOM 894 N N . TYR A 1 112 ? -15.242 -1.019 -1.518 1.00 93.69 112 TYR A N 1
ATOM 895 C CA . TYR A 1 112 ? -14.792 0.043 -2.411 1.00 93.69 112 TYR A CA 1
ATOM 896 C C . TYR A 1 112 ? -13.351 -0.140 -2.919 1.00 93.69 112 TYR A C 1
ATOM 898 O O . TYR A 1 112 ? -13.074 0.099 -4.096 1.00 93.69 112 TYR A O 1
ATOM 906 N N . HIS A 1 113 ? -12.409 -0.548 -2.062 1.00 93.50 113 HIS A N 1
ATOM 907 C CA . HIS A 1 113 ? -10.979 -0.555 -2.402 1.00 93.50 113 HIS A CA 1
ATOM 908 C C . HIS A 1 113 ? -10.396 -1.924 -2.772 1.00 93.50 113 HIS A C 1
ATOM 910 O O . HIS A 1 113 ? -9.249 -1.971 -3.228 1.00 93.50 113 HIS A O 1
ATOM 916 N N . MET A 1 114 ? -11.127 -3.026 -2.589 1.00 91.44 114 MET A N 1
ATOM 917 C CA . MET A 1 114 ? -10.639 -4.385 -2.872 1.00 91.44 114 MET A CA 1
ATOM 918 C C . MET A 1 114 ? -11.483 -5.114 -3.928 1.00 91.44 114 MET A C 1
ATOM 920 O O . MET A 1 114 ? -11.956 -6.226 -3.675 1.00 91.44 114 MET A O 1
ATOM 924 N N . PRO A 1 115 ? -11.670 -4.540 -5.133 1.00 91.00 115 PRO A N 1
ATOM 925 C CA . PRO A 1 115 ? -12.413 -5.222 -6.180 1.00 91.00 115 PRO A CA 1
ATOM 926 C C . PRO A 1 115 ? -11.690 -6.511 -6.597 1.00 91.00 115 PRO A C 1
ATOM 928 O O . PRO A 1 115 ? -10.478 -6.531 -6.812 1.00 91.00 115 PRO A O 1
ATOM 931 N N . LEU A 1 116 ? -12.448 -7.599 -6.753 1.00 91.25 116 LEU A N 1
ATOM 932 C CA . LEU A 1 116 ? -11.914 -8.895 -7.197 1.00 91.25 116 LEU A CA 1
ATOM 933 C C . LEU A 1 116 ? -11.629 -8.944 -8.706 1.00 91.25 116 LEU A C 1
ATOM 935 O O . LEU A 1 116 ? -11.000 -9.880 -9.197 1.00 91.25 116 LEU A O 1
ATOM 939 N N . THR A 1 117 ? -12.100 -7.944 -9.447 1.00 90.81 117 THR A N 1
ATOM 940 C CA . THR A 1 117 ? -11.953 -7.833 -10.898 1.00 90.81 117 THR A CA 1
ATOM 941 C C . THR A 1 117 ? -11.542 -6.419 -11.265 1.00 90.81 117 THR A C 1
ATOM 943 O O . THR A 1 117 ? -12.056 -5.473 -10.677 1.00 90.81 117 THR A O 1
ATOM 946 N N . LEU A 1 118 ? -10.681 -6.277 -12.271 1.00 88.31 118 LEU A N 1
ATOM 947 C CA . LEU A 1 118 ? -10.320 -4.986 -12.857 1.00 88.31 118 LEU A CA 1
ATOM 948 C C . LEU A 1 118 ? -11.180 -4.741 -14.108 1.00 88.31 118 LEU A C 1
ATOM 950 O O . LEU A 1 118 ? -11.009 -5.462 -15.097 1.00 88.31 118 LEU A O 1
ATOM 954 N N . PRO A 1 119 ? -12.112 -3.771 -14.095 1.00 88.06 119 PRO A N 1
ATOM 955 C CA . PRO A 1 119 ? -12.822 -3.344 -15.294 1.00 88.06 119 PRO A CA 1
ATOM 956 C C . PRO A 1 119 ? -11.861 -2.863 -16.386 1.00 88.06 119 PRO A C 1
ATOM 958 O O . PRO A 1 119 ? -10.835 -2.249 -16.106 1.00 88.06 119 PRO A O 1
ATOM 961 N N . ALA A 1 120 ? -12.230 -3.048 -17.656 1.00 89.00 120 ALA A N 1
ATOM 962 C CA . ALA A 1 120 ? -11.434 -2.557 -18.789 1.00 89.00 120 ALA A CA 1
ATOM 963 C C . ALA A 1 120 ? -11.301 -1.018 -18.831 1.00 89.00 120 ALA A C 1
ATOM 965 O O . ALA A 1 120 ? -10.456 -0.486 -19.546 1.00 89.00 120 ALA A O 1
ATOM 966 N N . THR A 1 121 ? -12.145 -0.306 -18.083 1.00 90.75 121 THR A N 1
ATOM 967 C CA . THR A 1 121 ? -12.117 1.153 -17.934 1.00 90.75 121 THR A CA 1
ATOM 968 C C . THR A 1 121 ? -11.090 1.640 -16.916 1.00 90.75 121 THR A C 1
ATOM 970 O O . THR A 1 121 ? -10.828 2.842 -16.861 1.00 90.75 121 THR A O 1
ATOM 973 N N . ASP A 1 122 ? -10.518 0.748 -16.105 1.00 88.81 122 ASP A N 1
ATOM 974 C CA . ASP A 1 122 ? -9.548 1.138 -15.091 1.00 88.81 122 ASP A CA 1
ATOM 975 C C . ASP A 1 122 ? -8.241 1.594 -15.736 1.00 88.81 122 ASP A C 1
ATOM 977 O O . ASP A 1 122 ? -7.627 0.910 -16.559 1.00 88.81 122 ASP A O 1
ATOM 981 N N . ILE A 1 123 ? -7.779 2.770 -15.319 1.00 88.56 123 ILE A N 1
ATOM 982 C CA . ILE A 1 123 ? -6.510 3.313 -15.788 1.00 88.56 123 ILE A CA 1
ATOM 983 C C . ILE A 1 123 ? -5.381 2.624 -15.027 1.00 88.56 123 ILE A C 1
ATOM 985 O O . ILE A 1 123 ? -5.061 2.969 -13.888 1.00 88.56 123 ILE A O 1
ATOM 989 N N . VAL A 1 124 ? -4.724 1.681 -15.694 1.00 86.88 124 VAL A N 1
ATOM 990 C CA . VAL A 1 124 ? -3.476 1.088 -15.213 1.00 86.88 124 VAL A CA 1
ATOM 991 C C . VAL A 1 124 ? -2.281 1.944 -15.626 1.00 86.88 124 VAL A C 1
ATOM 993 O O . VAL A 1 124 ? -2.217 2.492 -16.727 1.00 86.88 124 VAL A O 1
ATOM 996 N N . ARG A 1 125 ? -1.297 2.066 -14.734 1.00 85.88 125 ARG A N 1
ATOM 997 C CA . ARG A 1 125 ? -0.048 2.787 -14.997 1.00 85.88 125 ARG A CA 1
ATOM 998 C C . ARG A 1 125 ? 1.135 1.959 -14.518 1.00 85.88 125 ARG A C 1
ATOM 1000 O O . ARG A 1 125 ? 1.064 1.308 -13.478 1.00 85.88 125 ARG A O 1
ATOM 1007 N N . PHE A 1 126 ? 2.244 2.036 -15.250 1.00 85.94 126 PHE A N 1
ATOM 1008 C CA . PHE A 1 126 ? 3.519 1.521 -14.767 1.00 85.94 126 PHE A CA 1
ATOM 1009 C C . PHE A 1 126 ? 3.934 2.191 -13.452 1.00 85.94 126 PHE A C 1
ATOM 1011 O O . PHE A 1 126 ? 3.570 3.334 -13.155 1.00 85.94 126 PHE A O 1
ATOM 1018 N N . ARG A 1 127 ? 4.730 1.473 -12.659 1.00 78.81 127 ARG A N 1
ATOM 1019 C CA . ARG A 1 127 ? 5.367 2.051 -11.473 1.00 78.81 127 ARG A CA 1
ATOM 1020 C C . ARG A 1 127 ? 6.196 3.284 -11.897 1.00 78.81 127 ARG A C 1
ATOM 1022 O O . ARG A 1 127 ? 6.813 3.216 -12.955 1.00 78.81 127 ARG A O 1
ATOM 1029 N N . PRO A 1 128 ? 6.209 4.396 -11.137 1.00 77.12 128 PRO A N 1
ATOM 1030 C CA . PRO A 1 128 ? 6.826 5.662 -11.569 1.00 77.12 128 PRO A CA 1
ATOM 1031 C C . PRO A 1 128 ? 8.289 5.576 -12.036 1.00 77.12 128 PRO A C 1
ATOM 1033 O O . PRO A 1 128 ? 8.732 6.369 -12.859 1.00 77.12 128 PRO A O 1
ATOM 1036 N N . GLU A 1 129 ? 9.044 4.624 -11.504 1.00 76.75 129 GLU A N 1
ATOM 1037 C CA . GLU A 1 129 ? 10.442 4.343 -11.824 1.00 76.75 129 GLU A CA 1
ATOM 1038 C C . GLU A 1 129 ? 10.641 3.556 -13.128 1.00 76.75 129 GLU A C 1
ATOM 1040 O O . GLU A 1 129 ? 11.767 3.464 -13.624 1.00 76.75 129 GLU A O 1
ATOM 1045 N N . LEU A 1 130 ? 9.570 2.974 -13.672 1.00 86.75 130 LEU A N 1
ATOM 1046 C CA . LEU A 1 130 ? 9.578 2.304 -14.963 1.00 86.75 130 LEU A CA 1
ATOM 1047 C C . LEU A 1 130 ? 9.348 3.337 -16.062 1.00 86.75 130 LEU A C 1
ATOM 1049 O O . LEU A 1 130 ? 8.279 3.941 -16.170 1.00 86.75 130 LEU A O 1
ATOM 1053 N N . LYS A 1 131 ? 10.352 3.502 -16.916 1.00 90.19 131 LYS A N 1
ATOM 1054 C CA . LYS A 1 131 ? 10.247 4.302 -18.132 1.00 90.19 131 LYS A CA 1
ATOM 1055 C C . LYS A 1 131 ? 9.696 3.435 -19.248 1.00 90.19 131 LYS A C 1
ATOM 1057 O O . LYS A 1 131 ? 10.270 2.392 -19.548 1.00 90.19 131 LYS A O 1
ATOM 1062 N N . PHE A 1 132 ? 8.585 3.875 -19.826 1.00 92.94 132 PHE A N 1
ATOM 1063 C CA . PHE A 1 132 ? 7.976 3.263 -20.997 1.00 92.94 132 PHE A CA 1
ATOM 1064 C C . PHE A 1 132 ? 8.386 4.029 -22.250 1.00 92.94 132 PHE A C 1
ATOM 1066 O O . PHE A 1 132 ? 8.264 5.254 -22.291 1.00 92.94 132 PHE A O 1
ATOM 1073 N N . GLU A 1 133 ? 8.806 3.298 -23.277 1.00 94.00 133 GLU A N 1
ATOM 1074 C CA . GLU A 1 133 ? 9.117 3.855 -24.589 1.00 94.00 133 GLU A CA 1
ATOM 1075 C C . GLU A 1 133 ? 8.476 2.986 -25.685 1.00 94.00 133 GLU A C 1
ATOM 1077 O O . GLU A 1 133 ? 8.755 1.781 -25.756 1.00 94.00 133 GLU A O 1
ATOM 1082 N N . PRO A 1 134 ? 7.606 3.558 -26.539 1.00 93.56 134 PRO A N 1
ATOM 1083 C CA . PRO A 1 134 ? 7.027 2.833 -27.661 1.00 93.56 134 PRO A CA 1
ATOM 1084 C C . PRO A 1 134 ? 8.074 2.613 -28.760 1.00 93.56 134 PRO A C 1
ATOM 1086 O O . PRO A 1 134 ? 8.915 3.475 -29.014 1.00 93.56 134 PRO A O 1
ATOM 1089 N N . LEU A 1 135 ? 8.010 1.466 -29.438 1.00 93.19 135 LEU A N 1
ATOM 1090 C CA . LEU A 1 135 ? 8.888 1.106 -30.553 1.00 93.19 135 LEU A CA 1
ATOM 1091 C C . LEU A 1 135 ? 8.048 0.718 -31.778 1.00 93.19 135 LEU A C 1
ATOM 1093 O O . LEU A 1 135 ? 6.886 0.349 -31.654 1.00 93.19 135 LEU A O 1
ATOM 1097 N N . ALA A 1 136 ? 8.648 0.735 -32.971 1.00 91.25 136 ALA A N 1
ATOM 1098 C CA . ALA A 1 136 ? 7.936 0.409 -34.213 1.00 91.25 136 ALA A CA 1
ATOM 1099 C C . ALA A 1 136 ? 7.356 -1.022 -34.256 1.00 91.25 136 ALA A C 1
ATOM 1101 O O . ALA A 1 136 ? 6.385 -1.267 -34.959 1.00 91.25 136 ALA A O 1
ATOM 1102 N N . THR A 1 137 ? 7.948 -1.965 -33.517 1.00 91.62 137 THR A N 1
ATOM 1103 C CA . THR A 1 137 ? 7.558 -3.389 -33.491 1.00 91.62 137 THR A CA 1
ATOM 1104 C C . THR A 1 137 ? 7.205 -3.874 -32.083 1.00 91.62 137 THR A C 1
ATOM 1106 O O . THR A 1 137 ? 7.338 -5.061 -31.771 1.00 91.62 137 THR A O 1
ATOM 1109 N N . GLY A 1 138 ? 6.875 -2.956 -31.168 1.00 93.56 138 GLY A N 1
ATOM 1110 C CA . GLY A 1 138 ? 6.874 -3.284 -29.749 1.00 93.56 138 GLY A CA 1
ATOM 1111 C C . GLY A 1 138 ? 6.869 -2.101 -28.800 1.00 93.56 138 GLY A C 1
ATOM 1112 O O . GLY A 1 138 ? 6.467 -0.987 -29.121 1.00 93.56 138 GLY A O 1
ATOM 1113 N N . PHE A 1 139 ? 7.384 -2.357 -27.607 1.00 94.31 139 PHE A N 1
ATOM 1114 C CA . PHE A 1 139 ? 7.715 -1.340 -26.621 1.00 94.31 139 PHE A CA 1
ATOM 1115 C C . PHE A 1 139 ? 8.877 -1.824 -25.753 1.00 94.31 139 PHE A C 1
ATOM 1117 O O . PHE A 1 139 ? 9.192 -3.017 -25.706 1.00 94.31 139 PHE A O 1
ATOM 1124 N N . GLN A 1 140 ? 9.524 -0.904 -25.051 1.00 94.88 140 GLN A N 1
ATOM 1125 C CA . GLN A 1 140 ? 10.474 -1.246 -24.002 1.00 94.88 140 GLN A CA 1
ATOM 1126 C C . GLN A 1 140 ? 10.094 -0.588 -22.684 1.00 94.88 140 GLN A C 1
ATOM 1128 O O . GLN A 1 140 ? 9.502 0.492 -22.648 1.00 94.88 140 GLN A O 1
ATOM 1133 N N . VAL A 1 141 ? 10.422 -1.279 -21.597 1.00 94.25 141 VAL A N 1
ATOM 1134 C CA . VAL A 1 141 ? 10.201 -0.815 -20.231 1.00 94.25 141 VAL A CA 1
ATOM 1135 C C . VAL A 1 141 ? 11.475 -1.035 -19.436 1.00 94.25 141 VAL A C 1
ATOM 1137 O O . VAL A 1 141 ? 12.006 -2.147 -19.415 1.00 94.25 141 VAL A O 1
ATOM 1140 N N . GLY A 1 142 ? 11.974 0.000 -18.771 1.00 90.81 142 GLY A N 1
ATOM 1141 C CA . GLY A 1 142 ? 13.222 -0.102 -18.020 1.00 90.81 142 GLY A CA 1
ATOM 1142 C C . GLY A 1 142 ? 13.285 0.768 -16.778 1.00 90.81 142 GLY A C 1
ATOM 1143 O O . GLY A 1 142 ? 12.592 1.774 -16.657 1.00 90.81 142 GLY A O 1
ATOM 1144 N N . THR A 1 143 ? 14.141 0.360 -15.848 1.00 84.75 143 THR A N 1
ATOM 1145 C CA . THR A 1 143 ? 14.633 1.194 -14.747 1.00 84.75 143 THR A CA 1
ATOM 1146 C C . THR A 1 143 ? 16.010 1.754 -15.110 1.00 84.75 143 THR A C 1
ATOM 1148 O O . THR A 1 143 ? 16.562 1.442 -16.164 1.00 84.75 143 THR A O 1
ATOM 1151 N N . LYS A 1 144 ? 16.634 2.515 -14.200 1.00 79.50 144 LYS A N 1
ATOM 1152 C CA . LYS A 1 144 ? 18.044 2.925 -14.338 1.00 79.50 144 LYS A CA 1
ATOM 1153 C C . LYS A 1 144 ? 19.041 1.754 -14.402 1.00 79.50 144 LYS A C 1
ATOM 1155 O O . LYS A 1 144 ? 20.182 1.962 -14.792 1.00 79.50 144 LYS A O 1
ATOM 1160 N N . HIS A 1 145 ? 18.629 0.547 -14.005 1.00 80.62 145 HIS A N 1
ATOM 1161 C CA . HIS A 1 145 ? 19.512 -0.619 -13.902 1.00 80.62 145 HIS A CA 1
ATOM 1162 C C . HIS A 1 145 ? 19.262 -1.681 -14.970 1.00 80.62 145 HIS A C 1
ATOM 1164 O O . HIS A 1 145 ? 20.165 -2.451 -15.286 1.00 80.62 145 HIS A O 1
ATOM 1170 N N . LYS A 1 146 ? 18.031 -1.787 -15.480 1.00 85.00 146 LYS A N 1
ATOM 1171 C CA . LYS A 1 146 ? 17.656 -2.873 -16.386 1.00 85.00 146 LYS A CA 1
ATOM 1172 C C . LYS A 1 146 ? 16.511 -2.464 -17.296 1.00 85.00 146 LYS A C 1
ATOM 1174 O O . LYS A 1 146 ? 15.511 -1.936 -16.818 1.00 85.00 146 LYS A O 1
ATOM 1179 N N . THR A 1 147 ? 16.637 -2.807 -18.573 1.00 93.19 147 THR A N 1
ATOM 1180 C CA . THR A 1 147 ? 15.614 -2.583 -19.598 1.00 93.19 147 THR A CA 1
ATOM 1181 C C . THR A 1 147 ? 15.156 -3.913 -20.175 1.00 93.19 147 THR A C 1
ATOM 1183 O O . THR A 1 147 ? 15.968 -4.796 -20.450 1.00 93.19 147 THR A O 1
ATOM 1186 N N . TYR A 1 148 ? 13.848 -4.044 -20.363 1.00 92.12 148 TYR A N 1
ATOM 1187 C CA . TYR A 1 148 ? 13.198 -5.166 -21.024 1.00 92.12 148 TYR A CA 1
ATOM 1188 C C . TYR A 1 148 ? 12.543 -4.679 -22.310 1.00 92.12 148 TYR A C 1
ATOM 1190 O O . TYR A 1 148 ? 11.8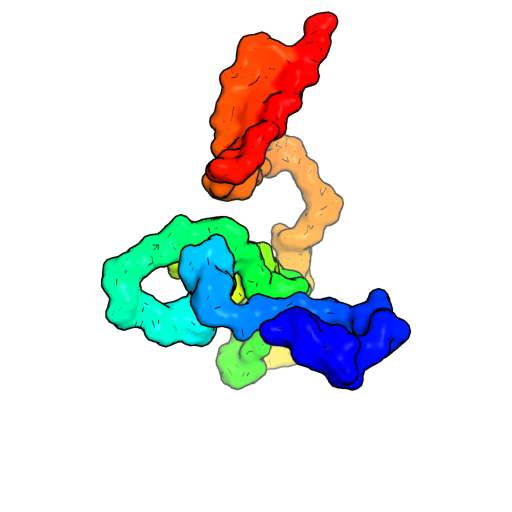94 -3.632 -22.324 1.00 92.12 148 TYR A O 1
ATOM 1198 N N . LYS A 1 149 ? 12.699 -5.448 -23.385 1.00 94.00 149 LYS A N 1
ATOM 1199 C CA . LYS A 1 149 ? 12.123 -5.149 -24.694 1.00 94.00 149 LYS A CA 1
ATOM 1200 C C . LYS A 1 149 ? 11.088 -6.209 -25.042 1.00 94.00 149 LYS A C 1
ATOM 1202 O O . LYS A 1 149 ? 11.380 -7.399 -24.972 1.00 94.00 149 LYS A O 1
ATOM 1207 N N . PHE A 1 150 ? 9.902 -5.758 -25.425 1.00 92.12 150 PHE A N 1
ATOM 1208 C CA . PHE A 1 150 ? 8.776 -6.597 -25.804 1.00 92.12 150 PHE A CA 1
ATOM 1209 C C . PHE A 1 150 ? 8.452 -6.320 -27.265 1.00 92.12 150 PHE A C 1
ATOM 1211 O O . PHE A 1 150 ? 8.006 -5.228 -27.614 1.00 92.12 150 PHE A O 1
ATOM 1218 N N . THR A 1 151 ? 8.717 -7.297 -28.123 1.00 90.88 151 THR A N 1
ATOM 1219 C CA . THR A 1 151 ? 8.428 -7.230 -29.557 1.00 90.88 151 THR A CA 1
ATOM 1220 C C . THR A 1 151 ? 7.253 -8.132 -29.886 1.00 90.88 151 THR A C 1
ATOM 1222 O O . THR A 1 151 ? 7.145 -9.220 -29.323 1.00 90.88 151 THR A O 1
ATOM 1225 N N . HIS A 1 152 ? 6.410 -7.718 -30.820 1.00 82.69 152 HIS A N 1
ATOM 1226 C CA . HIS A 1 152 ? 5.421 -8.593 -31.440 1.00 82.69 152 HIS A CA 1
ATOM 1227 C C . HIS A 1 152 ? 5.874 -8.912 -32.864 1.00 82.69 152 HIS A C 1
ATOM 1229 O O . HIS A 1 152 ? 6.294 -8.024 -33.606 1.00 82.69 152 HIS A O 1
ATOM 1235 N N . SER A 1 153 ? 5.829 -10.195 -33.219 1.00 69.50 153 SER A N 1
ATOM 1236 C CA . SER A 1 153 ? 5.945 -10.625 -34.610 1.00 69.50 153 SER A CA 1
ATOM 1237 C C . SER A 1 153 ? 4.696 -10.156 -35.350 1.00 69.50 153 SER A C 1
ATOM 1239 O O . SER A 1 153 ? 3.592 -10.341 -34.837 1.00 69.50 153 SER A O 1
ATOM 1241 N N . ALA A 1 154 ? 4.890 -9.512 -36.500 1.00 59.75 154 ALA A N 1
ATOM 1242 C CA . ALA A 1 154 ? 3.809 -9.229 -37.437 1.00 59.75 154 ALA A CA 1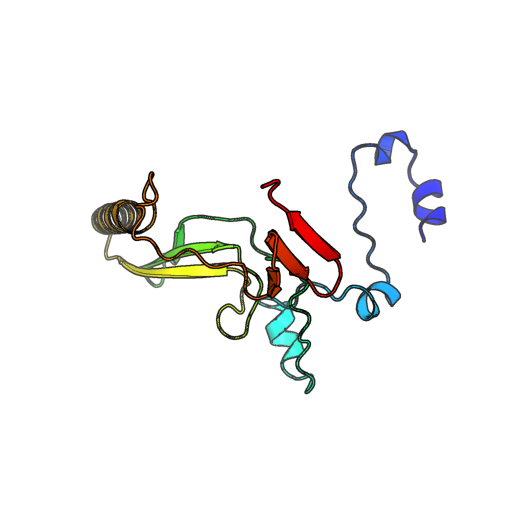
ATOM 1243 C C . ALA A 1 154 ? 3.220 -10.531 -37.996 1.00 59.75 154 ALA A C 1
ATOM 1245 O O . ALA A 1 154 ? 4.000 -11.504 -38.139 1.00 59.75 154 ALA A O 1
#

Secondary structure (DSSP, 8-state):
-HHHHHHHS-HHHHTT-------TTHHHHSPPP--HHHHHHHTTS-S----TTS--S----EEEEETTTTEEEEEEE----SS-TTSEEEEEEEE-SSHHHHHHHHHHHHHHH--SS--TTS-----TTPEEEEETTEEEEE-SS-EEEEE---

pLDDT: mean 82.49, std 14.8, range [41.69, 98.12]